Protein AF-A0A940DA20-F1 (afdb_monomer)

Sequence (120 aa):
MKKLIKMAIKETTALAILALVEIIVLFPFIKTAVLGILYGSAFSILGWWLMVKDVKSFAEKGSLFKFGFLLRYFLYAVGMGTAIFYGKLFFAGTALGILNLKLSLYIFGRWLGENTTNQI

Foldseek 3Di:
DVVLVVVLVVLLVQLVVVLVVCCVVCCVPQVLLNLLLVLLLVLLNVLSVLVSVQLVCCLVPVHGPPCSVVVSVVSLVVSLVVQVVSHDSSSVSNVNNNCSNVVSCVVPVVPSVVVSVVVD

Radius of gyration: 15.53 Å; Cα contacts (8 Å, |Δi|>4): 130; chains: 1; bounding box: 42×17×44 Å

Mean predicted aligned error: 6.05 Å

Solvent-accessible surface area (backbone atoms only — not comparable to full-atom values): 6238 Å² total; per-residue (Å²): 108,73,66,58,53,59,48,53,49,51,50,48,51,49,44,52,50,51,49,50,52,51,33,68,70,37,44,88,78,39,60,60,21,39,59,15,22,55,54,15,34,53,52,21,47,53,38,48,54,44,50,54,50,29,53,49,36,26,75,76,67,77,42,64,47,90,56,45,66,60,50,39,53,50,50,50,50,49,54,52,58,57,27,54,80,69,34,73,52,18,29,51,17,22,51,50,17,39,43,39,44,57,51,47,42,67,79,58,39,72,52,69,62,62,58,54,65,73,72,108

Structure (mmCIF, N/CA/C/O backbone):
data_AF-A0A940DA20-F1
#
_entry.id   AF-A0A940DA20-F1
#
loop_
_atom_site.group_PDB
_atom_site.id
_atom_site.type_symbol
_atom_site.label_atom_id
_atom_site.label_alt_id
_atom_site.label_comp_id
_atom_site.label_asym_id
_atom_site.label_entity_id
_atom_site.label_seq_id
_atom_site.pdbx_PDB_ins_code
_atom_site.Cartn_x
_atom_site.Cartn_y
_atom_site.Cartn_z
_atom_site.occupancy
_atom_site.B_iso_or_equiv
_atom_site.auth_seq_id
_atom_site.auth_comp_id
_atom_site.auth_asym_id
_atom_site.auth_atom_id
_atom_site.pdbx_PDB_model_num
ATOM 1 N N . MET A 1 1 ? -10.518 2.097 20.553 1.00 68.56 1 MET A N 1
ATOM 2 C CA . MET A 1 1 ? -10.406 3.222 19.582 1.00 68.56 1 MET A CA 1
ATOM 3 C C . MET A 1 1 ? -9.002 3.834 19.457 1.00 68.56 1 MET A C 1
ATOM 5 O O . MET A 1 1 ? -8.369 3.596 18.436 1.00 68.56 1 MET A O 1
ATOM 9 N N . LYS A 1 2 ? -8.449 4.546 20.459 1.00 71.38 2 LYS A N 1
ATOM 10 C CA . LYS A 1 2 ? -7.072 5.112 20.385 1.00 71.38 2 LYS A CA 1
ATOM 11 C C . LYS A 1 2 ? -5.994 4.056 20.071 1.00 71.38 2 LYS A C 1
ATOM 13 O O . LYS A 1 2 ? -5.092 4.313 19.279 1.00 71.38 2 LYS A O 1
ATOM 18 N N . LYS A 1 3 ? -6.144 2.845 20.631 1.00 77.56 3 LYS A N 1
ATOM 19 C CA . LYS A 1 3 ? -5.286 1.679 20.352 1.00 77.56 3 LYS A CA 1
ATOM 20 C C . LYS A 1 3 ? -5.296 1.320 18.857 1.00 77.56 3 LYS A C 1
ATOM 22 O O . LYS A 1 3 ? -4.235 1.220 18.261 1.00 77.56 3 LYS A O 1
ATOM 27 N N . LEU A 1 4 ? -6.480 1.212 18.238 1.00 78.50 4 LEU A N 1
ATOM 28 C CA . LEU A 1 4 ? -6.654 0.880 16.815 1.00 78.50 4 LEU A CA 1
ATOM 29 C C . LEU A 1 4 ? -5.937 1.881 15.901 1.00 78.50 4 LEU A C 1
ATOM 31 O O . LEU A 1 4 ? -5.196 1.470 15.019 1.00 78.50 4 LEU A O 1
ATOM 35 N N . ILE A 1 5 ? -6.099 3.182 16.155 1.00 82.50 5 ILE A N 1
ATOM 36 C CA . ILE A 1 5 ? -5.467 4.240 15.351 1.00 82.50 5 ILE A CA 1
ATOM 37 C C . ILE A 1 5 ? -3.942 4.208 15.495 1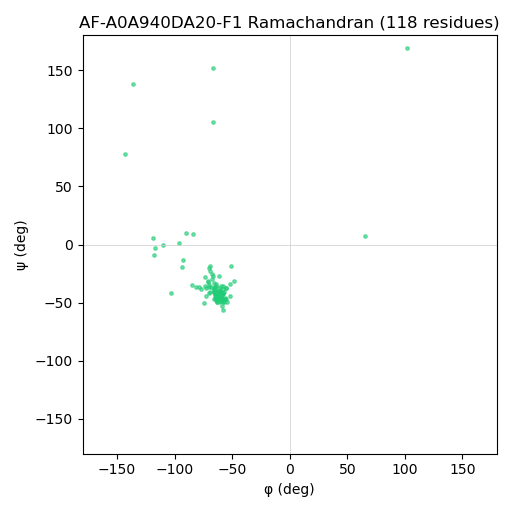.00 82.50 5 ILE A C 1
ATOM 39 O O . ILE A 1 5 ? -3.237 4.231 14.491 1.00 82.50 5 ILE A O 1
ATOM 43 N N . LYS A 1 6 ? -3.415 4.100 16.724 1.00 84.44 6 LYS A N 1
ATOM 44 C CA . LYS A 1 6 ? -1.962 4.007 16.963 1.00 84.44 6 LYS A CA 1
ATOM 45 C C . LYS A 1 6 ? -1.335 2.852 16.179 1.00 84.44 6 LYS A C 1
ATOM 47 O O . LYS A 1 6 ? -0.224 2.955 15.670 1.00 84.44 6 LYS A O 1
ATOM 52 N N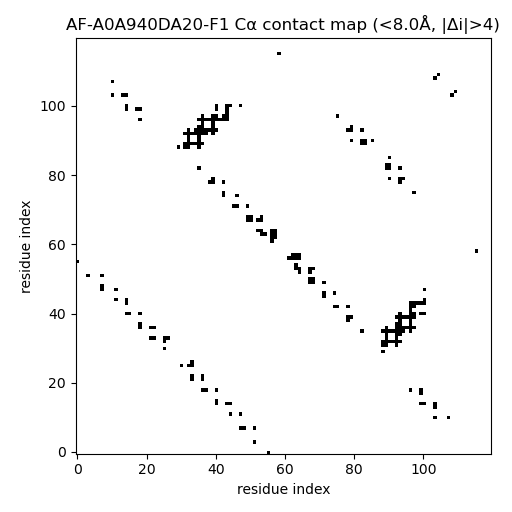 . MET A 1 7 ? -2.060 1.751 16.085 1.00 81.06 7 MET A N 1
ATOM 53 C CA . MET A 1 7 ? -1.597 0.543 15.424 1.00 81.06 7 MET A CA 1
ATOM 54 C C . MET A 1 7 ? -1.780 0.619 13.897 1.00 81.06 7 MET A C 1
ATOM 56 O O . MET A 1 7 ? -0.882 0.226 13.162 1.00 81.06 7 MET A O 1
ATOM 60 N N . ALA A 1 8 ? -2.860 1.241 13.414 1.00 86.69 8 ALA A N 1
ATOM 61 C CA . ALA A 1 8 ? -3.021 1.592 12.002 1.00 86.69 8 ALA A CA 1
ATOM 62 C C . ALA A 1 8 ? -1.871 2.475 11.492 1.00 86.69 8 ALA A C 1
ATOM 64 O O . ALA A 1 8 ? -1.356 2.255 10.394 1.00 86.69 8 ALA A O 1
ATOM 65 N N . ILE A 1 9 ? -1.433 3.435 12.311 1.00 88.94 9 ILE A N 1
ATOM 66 C CA . ILE A 1 9 ? -0.267 4.276 12.023 1.00 88.94 9 ILE A CA 1
ATOM 67 C C . ILE A 1 9 ? 1.004 3.426 11.970 1.00 88.94 9 ILE A C 1
ATOM 69 O O . ILE A 1 9 ? 1.754 3.554 11.011 1.00 88.94 9 ILE A O 1
ATOM 73 N N . LYS A 1 10 ? 1.217 2.518 12.934 1.00 87.25 10 LYS A N 1
ATOM 74 C CA . LYS A 1 10 ? 2.384 1.618 12.944 1.00 87.25 10 LYS A CA 1
ATOM 75 C C . LYS A 1 10 ? 2.501 0.813 11.645 1.00 87.25 10 LYS A C 1
ATOM 77 O O . LYS A 1 10 ? 3.580 0.776 11.065 1.00 87.25 10 LYS A O 1
ATOM 82 N N . GLU A 1 11 ? 1.411 0.215 11.170 1.00 87.25 11 GLU A N 1
ATOM 83 C CA . GLU A 1 11 ? 1.438 -0.526 9.900 1.00 87.25 11 GLU A CA 1
ATOM 84 C C . GLU A 1 11 ? 1.631 0.390 8.695 1.00 87.25 11 GLU A C 1
ATOM 86 O O . GLU A 1 11 ? 2.385 0.061 7.788 1.00 87.25 11 GLU A O 1
ATOM 91 N N . THR A 1 12 ? 1.044 1.589 8.707 1.00 91.31 12 THR A N 1
ATOM 92 C CA . THR A 1 12 ? 1.322 2.589 7.663 1.00 91.31 12 THR A CA 1
ATOM 93 C C . THR A 1 12 ? 2.818 2.918 7.606 1.00 91.31 12 THR A C 1
ATOM 95 O O . THR A 1 12 ? 3.395 2.997 6.524 1.00 91.31 12 THR A O 1
ATOM 98 N N . THR A 1 13 ? 3.470 3.054 8.765 1.00 90.56 13 THR A N 1
ATOM 99 C CA . THR A 1 13 ? 4.920 3.246 8.860 1.00 90.56 13 THR A CA 1
ATOM 100 C C . THR A 1 13 ? 5.688 2.028 8.347 1.00 90.56 13 THR A C 1
ATOM 102 O O . THR A 1 13 ? 6.651 2.203 7.610 1.00 90.56 13 THR A O 1
ATOM 105 N N . ALA A 1 14 ? 5.261 0.806 8.675 1.00 89.62 14 ALA A N 1
ATOM 106 C CA . ALA A 1 14 ? 5.896 -0.414 8.175 1.00 89.62 14 ALA A CA 1
ATOM 107 C C . ALA A 1 14 ? 5.823 -0.511 6.642 1.00 89.62 14 ALA A C 1
ATOM 109 O O . ALA A 1 14 ? 6.836 -0.781 6.001 1.00 89.62 14 ALA A O 1
ATOM 110 N N . LEU A 1 15 ? 4.664 -0.209 6.048 1.00 91.00 15 LEU A N 1
ATOM 111 C CA . LEU A 1 15 ? 4.482 -0.153 4.593 1.00 91.00 15 LEU A CA 1
ATOM 112 C C . LEU A 1 15 ? 5.390 0.889 3.941 1.00 91.00 15 LEU A C 1
ATOM 114 O O . LEU A 1 15 ? 6.003 0.612 2.913 1.00 91.00 15 LEU A O 1
ATOM 118 N N . ALA A 1 16 ? 5.501 2.071 4.548 1.00 92.62 16 ALA A N 1
ATOM 119 C CA . ALA A 1 16 ? 6.383 3.123 4.057 1.00 92.62 16 ALA A CA 1
ATOM 120 C C . ALA A 1 16 ? 7.863 2.710 4.129 1.00 92.62 16 ALA A C 1
ATOM 122 O O . ALA A 1 16 ? 8.611 2.959 3.188 1.00 92.62 16 ALA A O 1
ATOM 123 N N . ILE A 1 17 ? 8.281 2.047 5.212 1.00 92.06 17 ILE A N 1
ATOM 124 C CA . ILE A 1 17 ? 9.649 1.532 5.359 1.00 92.06 17 ILE A CA 1
ATOM 125 C C . ILE A 1 17 ? 9.933 0.450 4.315 1.00 92.06 17 ILE A C 1
ATOM 127 O O . ILE A 1 17 ? 10.976 0.512 3.671 1.00 92.06 17 ILE A O 1
ATOM 13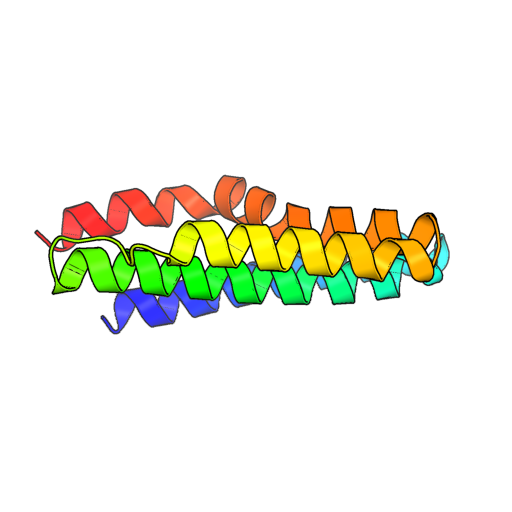1 N N . LEU A 1 18 ? 9.016 -0.502 4.110 1.00 91.38 18 LEU A N 1
ATOM 132 C CA . LEU A 1 18 ? 9.161 -1.533 3.077 1.00 91.38 18 LEU A CA 1
ATOM 133 C C . LEU A 1 18 ? 9.345 -0.899 1.696 1.00 91.38 18 LEU A C 1
ATOM 135 O O . LEU A 1 18 ? 10.327 -1.197 1.022 1.00 91.38 18 LEU A O 1
ATOM 139 N N . ALA A 1 19 ? 8.484 0.054 1.336 1.00 91.44 19 ALA A N 1
ATOM 140 C CA . ALA A 1 19 ? 8.599 0.776 0.074 1.00 91.44 19 ALA A CA 1
ATOM 141 C C . ALA A 1 19 ? 9.947 1.508 -0.055 1.00 91.44 19 ALA A C 1
ATOM 143 O O . ALA A 1 19 ? 10.580 1.452 -1.104 1.00 91.44 19 ALA A O 1
ATOM 144 N N . LEU A 1 20 ? 10.429 2.169 1.004 1.00 93.44 20 LEU A N 1
ATOM 145 C CA . LEU A 1 20 ? 11.735 2.840 0.986 1.00 93.44 20 LEU A CA 1
ATOM 146 C C . LEU A 1 20 ? 12.894 1.858 0.790 1.00 93.44 20 LEU A C 1
ATOM 148 O O . LEU A 1 20 ? 13.799 2.141 0.006 1.00 93.44 20 LEU A O 1
ATOM 152 N N . VAL A 1 21 ? 12.865 0.708 1.468 1.00 92.56 21 VAL A N 1
ATOM 153 C CA . VAL A 1 21 ? 13.880 -0.343 1.309 1.00 92.56 21 VAL A CA 1
ATOM 154 C C . VAL A 1 21 ? 13.885 -0.862 -0.129 1.00 92.56 21 VAL A C 1
ATOM 156 O O . VAL A 1 21 ? 14.947 -0.925 -0.746 1.00 92.56 21 VAL A O 1
ATOM 159 N N . GLU A 1 22 ? 12.716 -1.162 -0.695 1.00 89.69 22 GLU A N 1
ATOM 160 C CA . GLU A 1 22 ? 12.589 -1.606 -2.089 1.00 89.69 22 GLU A CA 1
ATOM 161 C C . GLU A 1 22 ? 13.134 -0.570 -3.072 1.00 89.69 22 GLU A C 1
ATOM 163 O O . GLU A 1 22 ? 13.854 -0.919 -4.007 1.00 89.69 22 GLU A O 1
ATOM 168 N N . ILE A 1 23 ? 12.837 0.711 -2.845 1.00 91.38 23 ILE A N 1
ATOM 169 C CA . ILE A 1 23 ? 13.336 1.803 -3.680 1.00 91.38 23 ILE A CA 1
ATOM 170 C C . ILE A 1 23 ? 14.855 1.877 -3.607 1.00 91.38 23 ILE A C 1
ATOM 172 O O . ILE A 1 23 ? 15.489 1.902 -4.652 1.00 91.38 23 ILE A O 1
ATOM 176 N N . ILE A 1 24 ? 15.452 1.878 -2.413 1.00 92.00 24 ILE A N 1
ATOM 177 C CA . ILE A 1 24 ? 16.914 1.959 -2.257 1.00 92.00 24 ILE A CA 1
ATOM 178 C C . ILE A 1 24 ? 17.602 0.798 -2.983 1.00 92.00 24 ILE A C 1
ATOM 180 O O . ILE A 1 24 ? 18.592 1.008 -3.683 1.00 92.00 24 ILE A O 1
ATOM 184 N N . VAL A 1 25 ? 17.055 -0.413 -2.856 1.00 89.31 25 VAL A N 1
ATOM 185 C CA . VAL A 1 25 ? 17.615 -1.619 -3.476 1.00 89.31 25 VAL A CA 1
ATOM 186 C C . VAL A 1 25 ? 17.458 -1.598 -4.999 1.00 89.31 25 VAL A C 1
ATOM 188 O O . VAL A 1 25 ? 18.391 -1.966 -5.710 1.00 89.31 25 VAL A O 1
ATOM 191 N N . LEU A 1 26 ? 16.306 -1.165 -5.521 1.00 87.88 26 LEU A N 1
ATOM 192 C CA . LEU A 1 26 ? 15.980 -1.263 -6.950 1.00 87.88 26 LEU A CA 1
ATOM 193 C C . LEU A 1 26 ? 16.328 -0.012 -7.765 1.00 87.88 26 LEU A C 1
ATOM 195 O O . LEU A 1 26 ? 16.464 -0.108 -8.986 1.00 87.88 26 LEU A O 1
ATOM 199 N N . PHE A 1 27 ? 16.513 1.145 -7.127 1.00 85.94 27 PHE A N 1
ATOM 200 C CA . PHE A 1 27 ? 16.852 2.411 -7.785 1.00 85.94 27 PHE A CA 1
ATOM 201 C C . PHE A 1 27 ? 18.064 2.345 -8.729 1.00 85.94 27 PHE A C 1
ATOM 203 O O . PHE A 1 27 ? 17.948 2.870 -9.842 1.00 85.94 27 PHE A O 1
ATOM 210 N N . PRO A 1 28 ? 19.196 1.699 -8.376 1.00 83.81 28 PRO A N 1
ATOM 211 C CA . PRO A 1 28 ? 20.337 1.623 -9.287 1.00 83.81 28 PRO A CA 1
ATOM 212 C C . PRO A 1 28 ? 20.086 0.724 -10.509 1.00 83.81 28 PRO A C 1
ATOM 214 O O . PRO A 1 28 ? 20.764 0.891 -11.520 1.00 83.81 28 PRO A O 1
ATOM 217 N N . PHE A 1 29 ? 19.105 -0.184 -10.453 1.00 84.31 29 PHE A N 1
ATOM 218 C CA . PHE A 1 29 ? 18.864 -1.178 -11.503 1.00 84.31 29 PHE A CA 1
ATOM 219 C C . PHE A 1 29 ? 17.676 -0.826 -12.409 1.00 84.31 29 PHE A C 1
ATOM 221 O O . PHE A 1 29 ? 17.755 -1.009 -13.622 1.00 84.31 29 PHE A O 1
ATOM 228 N N . ILE A 1 30 ? 16.560 -0.340 -11.847 1.00 82.75 30 ILE A N 1
ATOM 229 C CA . ILE A 1 30 ? 15.282 -0.212 -12.569 1.00 82.75 30 ILE A CA 1
ATOM 230 C C . ILE A 1 30 ? 14.523 1.059 -12.146 1.00 82.75 30 ILE A C 1
ATOM 232 O O . ILE A 1 30 ? 13.534 1.025 -11.411 1.00 82.75 30 ILE A O 1
ATOM 236 N N . LYS A 1 31 ? 14.954 2.213 -12.667 1.00 81.50 31 LYS A N 1
ATOM 237 C CA . LYS A 1 31 ? 14.428 3.542 -12.286 1.00 81.50 31 LYS A CA 1
ATOM 238 C C . LYS A 1 31 ? 12.918 3.721 -12.505 1.00 81.50 31 LYS A C 1
ATOM 240 O O . LYS A 1 31 ? 12.258 4.380 -11.711 1.00 81.50 31 LYS A O 1
ATOM 245 N N . THR A 1 32 ? 12.347 3.139 -13.558 1.00 83.00 32 THR A N 1
ATOM 246 C CA . THR A 1 32 ? 10.900 3.228 -13.840 1.00 83.00 32 THR A CA 1
ATOM 247 C C . THR A 1 32 ? 10.053 2.369 -12.903 1.00 83.00 32 THR A C 1
ATOM 249 O O . THR A 1 32 ? 8.915 2.735 -12.614 1.00 83.00 32 THR A O 1
ATOM 252 N N . ALA A 1 33 ? 10.600 1.269 -12.373 1.00 86.12 33 ALA A N 1
ATOM 253 C CA . ALA A 1 33 ? 9.904 0.443 -11.389 1.00 86.12 33 ALA A CA 1
ATOM 254 C C . ALA A 1 33 ? 9.784 1.148 -10.030 1.00 86.12 33 ALA A C 1
ATOM 256 O O . ALA A 1 33 ? 8.774 0.979 -9.359 1.00 86.12 33 ALA A O 1
ATOM 257 N N . VAL A 1 34 ? 10.746 2.001 -9.661 1.00 90.06 34 VAL A N 1
ATOM 258 C CA . VAL A 1 34 ? 10.716 2.799 -8.418 1.00 90.06 34 VAL A CA 1
ATOM 259 C C . VAL A 1 34 ? 9.464 3.669 -8.315 1.00 90.06 34 VAL A C 1
ATOM 261 O O . VAL A 1 34 ? 8.792 3.674 -7.284 1.00 90.06 34 VAL A O 1
ATOM 264 N N . LEU A 1 35 ? 9.108 4.372 -9.394 1.00 90.88 35 LEU A N 1
ATOM 265 C CA . LEU A 1 35 ? 7.884 5.178 -9.424 1.00 90.88 35 LEU A CA 1
ATOM 266 C C . LEU A 1 35 ? 6.634 4.295 -9.334 1.00 90.88 35 LEU A C 1
ATOM 268 O O . LEU A 1 35 ? 5.679 4.648 -8.643 1.00 90.88 35 LEU A O 1
ATOM 272 N N . GLY A 1 36 ? 6.674 3.123 -9.972 1.00 93.38 36 GLY A N 1
ATOM 273 C CA . GLY A 1 36 ? 5.632 2.109 -9.852 1.00 93.38 36 GLY A CA 1
ATOM 274 C C . GLY A 1 36 ? 5.445 1.636 -8.409 1.00 93.38 36 GLY A C 1
ATOM 275 O O . GLY A 1 36 ? 4.308 1.562 -7.952 1.00 93.38 36 GLY A O 1
ATOM 276 N N . ILE A 1 37 ? 6.534 1.376 -7.677 1.00 94.06 37 ILE A N 1
ATOM 277 C CA . ILE A 1 37 ? 6.524 0.930 -6.270 1.00 94.06 37 ILE A CA 1
ATOM 278 C C . ILE A 1 37 ? 5.898 1.982 -5.365 1.00 94.06 37 ILE A C 1
ATOM 280 O O . ILE A 1 37 ? 5.033 1.650 -4.554 1.00 94.06 37 ILE A O 1
ATOM 284 N N . LEU A 1 38 ? 6.278 3.253 -5.525 1.00 93.44 38 LEU A N 1
ATOM 285 C CA . LEU A 1 38 ? 5.666 4.359 -4.784 1.00 93.44 38 LEU A CA 1
ATOM 286 C C . LEU A 1 38 ? 4.165 4.450 -5.060 1.00 93.44 38 LEU A C 1
ATOM 288 O O . LEU A 1 38 ? 3.366 4.542 -4.125 1.00 93.44 38 LEU A O 1
ATOM 292 N N . TYR A 1 39 ? 3.785 4.368 -6.336 1.00 94.81 39 TYR A N 1
ATOM 293 C CA . TYR A 1 39 ? 2.390 4.395 -6.756 1.00 94.81 39 TYR A CA 1
ATOM 294 C C . TYR A 1 39 ? 1.598 3.243 -6.124 1.00 94.81 39 TYR A C 1
ATOM 296 O O . TYR A 1 39 ? 0.612 3.482 -5.430 1.00 94.81 39 TYR A O 1
ATOM 304 N N . GLY A 1 40 ? 2.070 2.001 -6.257 1.00 94.88 40 GLY A N 1
ATOM 305 C CA . GLY A 1 40 ? 1.429 0.827 -5.659 1.00 94.88 40 GLY A CA 1
ATOM 306 C C . GLY A 1 40 ? 1.371 0.876 -4.131 1.00 94.88 40 GLY A C 1
ATOM 307 O O . GLY A 1 40 ? 0.353 0.520 -3.537 1.00 94.88 40 GLY A O 1
ATOM 308 N N . SER A 1 41 ? 2.419 1.391 -3.485 1.00 94.94 41 SER A N 1
ATOM 309 C CA . SER A 1 41 ? 2.478 1.541 -2.026 1.00 94.94 41 SER A CA 1
ATOM 310 C C . SER A 1 41 ? 1.456 2.554 -1.506 1.00 94.94 41 SER A C 1
ATOM 312 O O . SER A 1 41 ? 0.870 2.345 -0.443 1.00 94.94 41 SER A O 1
ATOM 314 N N . ALA A 1 42 ? 1.155 3.609 -2.271 1.00 94.62 42 ALA A N 1
ATOM 315 C CA . ALA A 1 42 ? 0.066 4.525 -1.936 1.00 94.62 42 ALA A CA 1
ATOM 316 C C . ALA A 1 42 ? -1.296 3.804 -1.933 1.00 94.62 42 ALA A C 1
ATOM 318 O O . ALA A 1 42 ? -2.076 3.957 -0.990 1.00 94.62 42 ALA A O 1
ATOM 319 N N . PHE A 1 43 ? -1.559 2.948 -2.929 1.00 95.06 43 PHE A N 1
ATOM 320 C CA . PHE A 1 43 ? -2.765 2.111 -2.950 1.00 95.06 43 PHE A CA 1
ATOM 321 C C . PHE A 1 43 ? -2.796 1.106 -1.793 1.00 95.06 43 PHE A C 1
ATOM 323 O O . PHE A 1 43 ? -3.849 0.932 -1.177 1.00 95.06 43 PHE A O 1
ATOM 330 N N . SER A 1 44 ? -1.662 0.490 -1.442 1.00 93.88 44 SER A N 1
ATOM 331 C CA . SER A 1 44 ? -1.535 -0.365 -0.249 1.00 93.88 44 SER A CA 1
ATOM 332 C C . SER A 1 44 ? -1.960 0.353 1.024 1.00 93.88 44 SER A C 1
ATOM 334 O O . SER A 1 44 ? -2.785 -0.167 1.776 1.00 93.88 44 SER A O 1
ATOM 336 N N . ILE A 1 45 ? -1.448 1.566 1.247 1.00 93.88 45 ILE A N 1
ATOM 337 C CA . ILE A 1 45 ? -1.785 2.376 2.422 1.00 93.88 45 ILE A CA 1
ATOM 338 C C . ILE A 1 45 ? -3.278 2.728 2.421 1.00 93.88 45 ILE A C 1
ATOM 340 O O . ILE A 1 45 ? -3.946 2.575 3.443 1.00 93.88 45 ILE A O 1
ATOM 344 N N . LEU A 1 46 ? -3.845 3.136 1.282 1.00 93.12 46 LEU A N 1
ATOM 345 C CA . LEU A 1 46 ? -5.285 3.408 1.182 1.00 93.12 46 LEU A CA 1
ATOM 346 C C . LEU A 1 46 ? -6.126 2.166 1.508 1.00 93.12 46 LEU A C 1
ATOM 348 O O . LEU A 1 46 ? -7.082 2.239 2.285 1.00 93.12 46 LEU A O 1
ATOM 352 N N . GLY A 1 47 ? -5.752 1.011 0.960 1.00 91.56 47 GLY A N 1
ATOM 353 C CA . GLY A 1 47 ? -6.431 -0.251 1.234 1.00 91.56 47 GLY A CA 1
ATOM 354 C C . GLY A 1 47 ? -6.318 -0.692 2.695 1.00 91.56 47 GLY A C 1
ATOM 355 O O . GLY A 1 47 ? -7.292 -1.205 3.256 1.00 91.56 47 GLY A O 1
ATOM 356 N N . TRP A 1 48 ? -5.180 -0.423 3.340 1.00 91.44 48 TRP A N 1
ATOM 357 C CA . TRP A 1 48 ? -4.997 -0.625 4.776 1.00 91.44 48 TRP A CA 1
ATOM 358 C C . TRP A 1 48 ? -5.966 0.220 5.602 1.00 91.44 48 TRP A C 1
ATOM 360 O O . TRP A 1 48 ? -6.684 -0.306 6.451 1.00 91.44 48 TRP A O 1
ATOM 370 N N . TRP A 1 49 ? -6.066 1.518 5.318 1.00 90.81 49 TRP A N 1
ATOM 371 C CA . TRP A 1 49 ? -6.982 2.402 6.041 1.00 90.81 49 TRP A CA 1
ATOM 372 C C . TRP A 1 49 ? -8.455 2.036 5.830 1.00 90.81 49 TRP A C 1
ATOM 374 O O . TRP A 1 49 ? -9.251 2.129 6.769 1.00 90.81 49 TRP A O 1
ATOM 384 N N . LEU A 1 50 ? -8.819 1.539 4.644 1.00 90.81 50 LEU A N 1
ATOM 385 C CA . LEU A 1 50 ? -10.137 0.940 4.419 1.00 90.81 50 LEU A CA 1
ATOM 386 C C . LEU A 1 50 ? -10.353 -0.300 5.296 1.00 90.81 50 LEU A C 1
ATOM 388 O O . LEU A 1 50 ? -11.427 -0.453 5.867 1.00 90.81 50 LEU A O 1
ATOM 392 N N . MET A 1 51 ? -9.335 -1.145 5.478 1.00 88.12 51 MET A N 1
ATOM 393 C CA . MET A 1 51 ? -9.416 -2.318 6.362 1.00 88.12 51 MET A CA 1
ATOM 39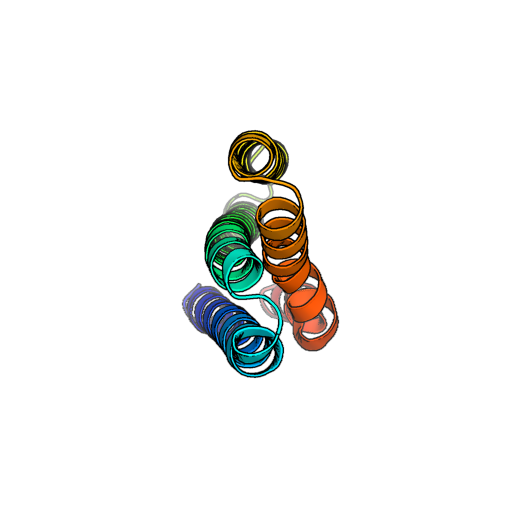4 C C . MET A 1 51 ? -9.599 -1.917 7.825 1.00 88.12 51 MET A C 1
ATOM 396 O O . MET A 1 51 ? -10.452 -2.462 8.520 1.00 88.12 51 MET A O 1
ATOM 400 N N . VAL A 1 52 ? -8.858 -0.909 8.280 1.00 87.56 52 VAL A N 1
ATOM 401 C CA . VAL A 1 52 ? -9.007 -0.344 9.627 1.00 87.56 52 VAL A CA 1
ATOM 402 C C . VAL A 1 52 ? -10.419 0.213 9.829 1.00 87.56 52 VAL A C 1
ATOM 404 O O . VAL A 1 52 ? -11.008 0.032 10.897 1.00 87.56 52 VAL A O 1
ATOM 407 N N . LYS A 1 53 ? -10.996 0.852 8.804 1.00 86.62 53 LYS A N 1
ATOM 408 C CA . LYS A 1 53 ? -12.385 1.329 8.828 1.00 86.62 53 LYS A CA 1
ATOM 409 C C . LYS A 1 53 ? -13.389 0.174 8.893 1.00 86.62 53 LYS A C 1
ATOM 411 O O . LYS A 1 53 ? -14.348 0.277 9.657 1.00 86.62 53 LYS A O 1
ATOM 416 N N . ASP A 1 54 ? -13.163 -0.909 8.149 1.00 85.69 54 ASP A N 1
ATOM 417 C CA . ASP A 1 54 ? -14.001 -2.117 8.190 1.00 85.69 54 ASP A CA 1
ATOM 418 C C . ASP A 1 54 ? -14.027 -2.708 9.610 1.00 85.69 54 ASP A C 1
ATOM 420 O O . ASP A 1 54 ? -15.100 -2.950 10.164 1.00 85.69 54 ASP A O 1
ATOM 424 N N . VAL A 1 55 ? -12.851 -2.851 10.230 1.00 83.44 55 VAL A N 1
ATOM 425 C CA . VAL A 1 55 ? -12.678 -3.368 11.601 1.00 83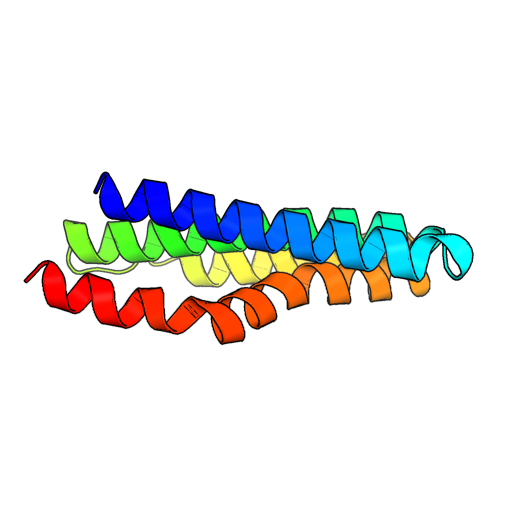.44 55 VAL A CA 1
ATOM 426 C C . VAL A 1 55 ? -13.338 -2.453 12.626 1.00 83.44 55 VAL A C 1
ATOM 428 O O . VAL A 1 55 ? -14.043 -2.924 13.515 1.00 83.44 55 VAL A O 1
ATOM 431 N N . LYS A 1 56 ? -13.160 -1.135 12.489 1.00 84.00 56 LYS A N 1
ATOM 432 C CA . LYS A 1 56 ? -13.823 -0.155 13.356 1.00 84.00 56 LYS A CA 1
ATOM 433 C C . LYS A 1 56 ? -15.347 -0.259 13.252 1.00 84.00 56 LYS A C 1
ATOM 435 O O . LYS A 1 56 ? -16.018 -0.297 14.276 1.00 84.00 56 LYS A O 1
ATOM 440 N N . SER A 1 57 ? -15.886 -0.333 12.032 1.00 84.62 57 SER A N 1
ATOM 441 C CA . SER A 1 57 ? -17.328 -0.488 11.805 1.00 84.62 57 SER A CA 1
ATOM 442 C C . SER A 1 57 ? -17.860 -1.776 12.429 1.00 84.62 57 SER A C 1
ATOM 444 O O . SER A 1 57 ? -18.929 -1.760 13.035 1.00 84.62 57 SER A O 1
ATOM 446 N N . PHE A 1 58 ? -17.109 -2.871 12.317 1.00 82.19 58 PHE A N 1
ATOM 447 C CA . PHE A 1 58 ? -17.478 -4.142 12.928 1.00 82.19 58 PHE A CA 1
ATOM 448 C C . PHE A 1 58 ? -17.496 -4.059 14.457 1.00 82.19 58 PHE A C 1
ATOM 450 O O . PHE A 1 58 ? -18.479 -4.466 15.066 1.00 82.19 58 PHE A O 1
ATOM 457 N N . ALA A 1 59 ? -16.471 -3.460 15.068 1.00 81.88 59 ALA A N 1
ATOM 458 C CA . ALA A 1 59 ? -16.400 -3.290 16.519 1.00 81.88 59 ALA A CA 1
ATOM 459 C C . ALA A 1 59 ? -17.504 -2.371 17.077 1.00 81.88 59 ALA A C 1
ATOM 461 O O . ALA A 1 59 ? -18.010 -2.617 18.164 1.00 81.88 59 ALA A O 1
ATOM 462 N N . GLU A 1 60 ? -17.886 -1.313 16.351 1.00 82.62 60 GLU A N 1
ATOM 463 C CA . GLU A 1 60 ? -18.889 -0.341 16.818 1.00 82.62 60 GLU A CA 1
A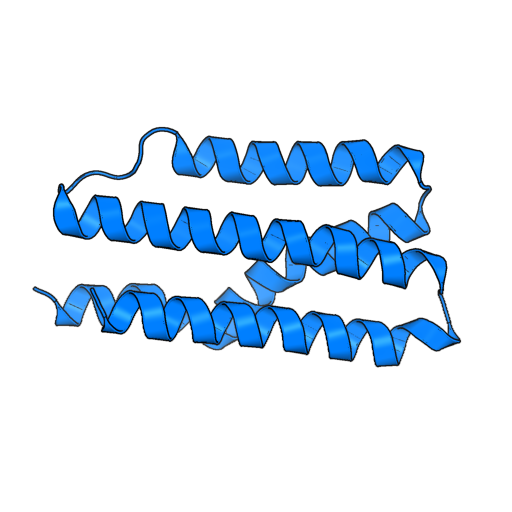TOM 464 C C . GLU A 1 60 ? -20.335 -0.765 16.525 1.00 82.62 60 GLU A C 1
ATOM 466 O O . GLU A 1 60 ? -21.235 -0.445 17.295 1.00 82.62 60 GLU A O 1
ATOM 471 N N . LYS A 1 61 ? -20.580 -1.432 15.390 1.00 83.69 61 LYS A N 1
ATOM 472 C CA . LYS A 1 61 ? -21.939 -1.704 14.882 1.00 83.69 61 LYS A CA 1
ATOM 473 C C . LYS A 1 61 ? -22.277 -3.191 14.794 1.00 83.69 61 LYS A C 1
ATOM 475 O O . LYS A 1 61 ? -23.366 -3.525 14.339 1.00 83.69 61 LYS A O 1
ATOM 480 N N . GLY A 1 62 ? -21.335 -4.081 15.113 1.00 78.56 62 GLY A N 1
ATOM 481 C CA . GLY A 1 62 ? -21.474 -5.529 14.910 1.00 78.56 62 GLY A CA 1
ATOM 482 C C . GLY A 1 62 ? -21.560 -5.949 13.437 1.00 78.56 62 GLY A C 1
ATOM 483 O O . GLY A 1 62 ? -21.838 -7.106 13.137 1.00 78.56 62 GLY A O 1
ATOM 484 N N . SER A 1 63 ? -21.346 -5.022 12.495 1.00 76.81 63 SER A N 1
ATOM 485 C CA . SER A 1 63 ? -21.483 -5.270 11.057 1.00 76.81 63 SER A CA 1
ATOM 486 C C . SER A 1 63 ? -20.328 -4.653 10.272 1.00 76.81 63 SER A C 1
ATOM 488 O O . SER A 1 63 ? -19.910 -3.517 10.532 1.00 76.81 63 SER A O 1
ATOM 490 N N . LEU A 1 64 ? -19.826 -5.399 9.289 1.00 74.25 64 LEU A N 1
ATOM 491 C CA . LEU A 1 64 ? -18.806 -4.918 8.363 1.00 74.25 64 LEU A CA 1
ATOM 492 C C . LEU A 1 64 ? -19.361 -3.800 7.474 1.00 74.25 64 LEU A C 1
ATOM 494 O O . LEU A 1 64 ? -20.549 -3.760 7.143 1.00 74.25 64 LEU A O 1
ATOM 498 N N . PHE A 1 65 ? -18.481 -2.905 7.028 1.00 75.69 65 PHE A N 1
ATOM 499 C CA . PHE A 1 65 ? -18.835 -1.925 6.009 1.00 75.69 65 PHE A CA 1
ATOM 500 C C . PHE A 1 65 ? -19.109 -2.665 4.688 1.00 75.69 65 PHE A C 1
ATOM 502 O O . PHE A 1 65 ? -18.182 -3.133 4.030 1.00 75.69 65 PHE A O 1
ATOM 509 N N . LYS A 1 66 ? -20.394 -2.788 4.315 1.00 71.25 66 LYS A N 1
ATOM 510 C CA . LYS A 1 66 ? -20.888 -3.655 3.219 1.00 71.25 66 LYS A CA 1
ATOM 511 C C . LYS A 1 66 ? -20.116 -3.530 1.898 1.00 71.25 66 LYS A C 1
ATOM 513 O O . LYS A 1 66 ? -19.990 -4.513 1.180 1.00 71.25 66 LYS A O 1
ATOM 518 N N . PHE A 1 67 ? -19.576 -2.349 1.595 1.00 79.25 67 PHE A N 1
ATOM 519 C CA . PHE A 1 67 ? -18.845 -2.081 0.352 1.00 79.25 67 PHE A CA 1
ATOM 520 C C . PHE A 1 67 ? -17.337 -1.868 0.538 1.00 79.25 67 PHE A C 1
ATOM 522 O O . PHE A 1 67 ? -16.633 -1.653 -0.444 1.00 79.25 67 PHE A O 1
ATOM 529 N N . GLY A 1 68 ? -16.814 -1.935 1.766 1.00 81.19 68 GLY A N 1
ATOM 530 C CA . GLY A 1 68 ? -15.403 -1.649 2.057 1.00 81.19 68 GLY A CA 1
ATOM 531 C C . GLY A 1 68 ? -14.440 -2.619 1.402 1.00 81.19 68 GLY A C 1
ATOM 532 O O . GLY A 1 68 ? -13.458 -2.209 0.782 1.00 81.19 68 GLY A O 1
ATOM 533 N N . PHE A 1 69 ? -14.787 -3.905 1.459 1.00 82.38 69 PHE A N 1
ATOM 534 C CA . PHE A 1 69 ? -14.057 -4.950 0.758 1.00 82.38 69 PHE A CA 1
ATOM 535 C C . PHE A 1 69 ? -14.028 -4.677 -0.746 1.00 82.38 69 PHE A C 1
ATOM 537 O O . PHE A 1 69 ? -12.949 -4.538 -1.312 1.00 82.38 69 PHE A O 1
ATOM 544 N N . LEU A 1 70 ? -15.195 -4.520 -1.378 1.00 88.38 70 LEU A N 1
ATOM 545 C CA . LEU A 1 70 ? -15.293 -4.325 -2.825 1.00 88.38 70 LEU A CA 1
ATOM 546 C C . LEU A 1 70 ? -14.535 -3.071 -3.288 1.00 88.38 70 LEU A C 1
ATOM 548 O O . LEU A 1 70 ? -13.791 -3.129 -4.264 1.00 88.38 70 LEU A O 1
ATOM 552 N N . LEU A 1 71 ? -14.657 -1.967 -2.544 1.00 90.88 71 LEU A N 1
ATOM 553 C CA . LEU A 1 71 ? -13.966 -0.712 -2.832 1.00 90.88 71 LEU A CA 1
ATOM 554 C C . LEU A 1 71 ? -12.442 -0.874 -2.802 1.00 90.88 71 LEU A C 1
ATOM 556 O O . LEU A 1 71 ? -11.754 -0.337 -3.665 1.00 90.88 71 LEU A O 1
ATOM 560 N N . ARG A 1 72 ? -11.902 -1.635 -1.845 1.00 90.69 72 ARG A N 1
ATOM 561 C CA . ARG A 1 72 ? -10.458 -1.892 -1.749 1.00 90.69 72 ARG A CA 1
ATOM 562 C C . ARG A 1 72 ? -9.929 -2.633 -2.981 1.00 90.69 72 ARG A C 1
ATOM 564 O O . ARG A 1 72 ? -8.926 -2.210 -3.547 1.00 90.69 72 ARG A O 1
ATOM 571 N N . TYR A 1 73 ? -10.610 -3.687 -3.434 1.00 90.69 73 TYR A N 1
ATOM 572 C CA . TYR A 1 73 ? -10.194 -4.405 -4.650 1.00 90.69 73 TYR A CA 1
ATOM 573 C C . TYR A 1 73 ? -10.419 -3.588 -5.915 1.00 90.69 73 TYR A C 1
ATOM 575 O O . TYR A 1 73 ? -9.593 -3.649 -6.821 1.00 90.69 73 TYR A O 1
ATOM 583 N N . PHE A 1 74 ? -11.486 -2.789 -5.963 1.00 93.56 74 PHE A N 1
ATOM 584 C CA . PHE A 1 74 ? -11.705 -1.848 -7.055 1.00 93.56 74 PHE A CA 1
ATOM 585 C C . PHE A 1 74 ? -10.551 -0.844 -7.160 1.00 93.56 74 PHE A C 1
ATOM 587 O O . PHE A 1 74 ? -10.014 -0.652 -8.245 1.00 93.56 74 PHE A O 1
ATOM 594 N N . LEU A 1 75 ? -10.093 -0.277 -6.040 1.00 94.25 75 LEU A N 1
ATOM 595 C CA . LEU A 1 75 ? -8.934 0.618 -6.021 1.00 94.25 75 LEU A CA 1
ATOM 596 C C . LEU A 1 75 ? -7.657 -0.074 -6.511 1.00 94.25 75 LEU A C 1
ATOM 598 O O . LEU A 1 75 ? -6.915 0.522 -7.285 1.00 94.25 75 LEU A O 1
ATOM 602 N N . TYR A 1 76 ? -7.410 -1.328 -6.123 1.00 94.19 76 TYR A N 1
ATOM 603 C CA . TYR A 1 76 ? -6.263 -2.084 -6.642 1.00 94.19 76 TYR A CA 1
ATOM 604 C C . TYR A 1 76 ? -6.377 -2.367 -8.138 1.00 94.19 76 TYR A C 1
ATOM 606 O O . TYR A 1 76 ? -5.387 -2.237 -8.852 1.00 94.19 76 TYR A O 1
ATOM 614 N N . ALA A 1 77 ? -7.569 -2.717 -8.624 1.00 94.56 77 ALA A N 1
ATOM 615 C CA . ALA A 1 77 ? -7.813 -2.932 -10.045 1.00 94.56 77 ALA A CA 1
ATOM 616 C C . ALA A 1 77 ? -7.609 -1.641 -10.849 1.00 94.56 77 ALA A C 1
ATOM 618 O O . ALA A 1 77 ? -6.965 -1.679 -11.893 1.00 94.56 77 ALA A O 1
ATOM 619 N N . VAL A 1 78 ? -8.084 -0.500 -10.339 1.00 94.88 78 VAL A N 1
ATOM 620 C CA . VAL A 1 78 ? -7.852 0.818 -10.944 1.00 94.88 78 VAL A CA 1
ATOM 621 C C . VAL A 1 78 ? -6.363 1.150 -10.949 1.00 94.88 78 VAL A C 1
ATOM 623 O O . VAL A 1 78 ? -5.845 1.473 -12.009 1.00 94.88 78 VAL A O 1
ATOM 626 N N . GLY A 1 79 ? -5.661 1.015 -9.819 1.00 93.69 79 GLY A N 1
ATOM 627 C CA . GLY A 1 79 ? -4.222 1.289 -9.739 1.00 93.69 79 GLY A CA 1
ATOM 628 C C . GLY A 1 79 ? -3.389 0.392 -10.662 1.00 93.69 79 GLY A C 1
ATOM 629 O O . GLY A 1 79 ? -2.482 0.857 -11.344 1.00 93.69 79 GLY A O 1
ATOM 630 N N . MET A 1 80 ? -3.720 -0.895 -10.757 1.00 95.62 80 MET A N 1
ATOM 631 C CA . MET A 1 80 ? -3.056 -1.798 -11.700 1.00 95.62 80 MET A CA 1
ATOM 632 C C . MET A 1 80 ? -3.419 -1.479 -13.153 1.00 95.62 80 MET A C 1
ATOM 634 O O . MET A 1 80 ? -2.547 -1.495 -14.017 1.00 95.62 80 MET A O 1
ATOM 638 N N . GLY A 1 81 ? -4.683 -1.158 -13.427 1.00 94.88 81 GLY A N 1
ATOM 639 C CA . GLY A 1 81 ? -5.166 -0.812 -14.762 1.00 94.88 81 GLY A CA 1
ATOM 640 C C . GLY A 1 81 ? -4.533 0.469 -15.301 1.00 94.88 81 GLY A C 1
ATOM 641 O O . GLY A 1 81 ? -4.088 0.496 -16.445 1.00 94.88 81 GLY A O 1
ATOM 642 N N . THR A 1 82 ? -4.415 1.509 -14.473 1.00 94.50 82 THR A N 1
ATOM 643 C CA . THR A 1 82 ? -3.714 2.746 -14.843 1.00 94.50 82 THR A CA 1
ATOM 644 C C . THR A 1 82 ? -2.221 2.499 -15.040 1.00 94.50 82 THR A C 1
ATOM 646 O O . THR A 1 82 ? -1.640 3.027 -15.986 1.00 94.50 82 THR A O 1
ATOM 649 N N . ALA A 1 83 ? -1.600 1.649 -14.215 1.00 94.38 83 ALA A N 1
ATOM 650 C CA . ALA A 1 83 ? -0.179 1.324 -14.309 1.00 94.38 83 ALA A CA 1
ATOM 651 C C . ALA A 1 83 ? 0.218 0.659 -15.642 1.00 94.38 83 ALA A C 1
ATOM 653 O O . ALA A 1 83 ? 1.350 0.843 -16.091 1.00 94.38 83 ALA A O 1
ATOM 654 N N . ILE A 1 84 ? -0.700 -0.052 -16.313 1.00 94.00 84 ILE A N 1
ATOM 655 C CA . ILE A 1 84 ? -0.450 -0.668 -17.632 1.00 94.00 84 ILE A CA 1
ATOM 656 C C . ILE A 1 84 ? -0.038 0.387 -18.671 1.00 94.00 84 ILE A C 1
ATOM 658 O O . ILE A 1 84 ? 0.868 0.136 -19.469 1.00 94.00 84 ILE A O 1
ATOM 662 N N . PHE A 1 85 ? -0.635 1.583 -18.629 1.00 94.00 85 PHE A N 1
ATOM 663 C CA . PHE A 1 85 ? -0.345 2.659 -19.585 1.00 94.00 85 PHE A CA 1
ATOM 664 C C . PHE A 1 85 ? 1.058 3.263 -19.427 1.00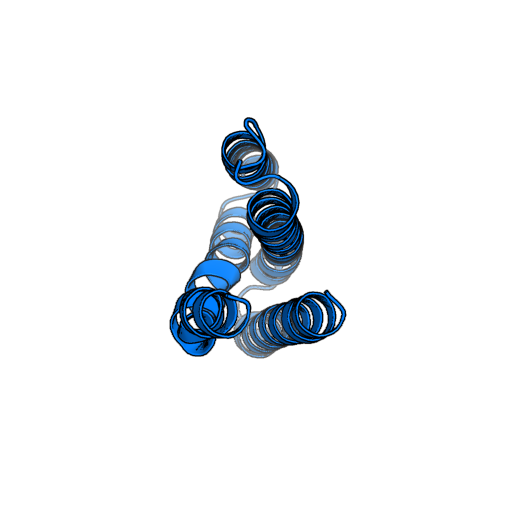 94.00 85 PHE A C 1
ATOM 666 O O . PHE A 1 85 ? 1.565 3.877 -20.362 1.00 94.00 85 PHE A O 1
ATOM 673 N N . TYR A 1 86 ? 1.710 3.057 -18.280 1.00 90.94 86 TYR A N 1
ATOM 674 C CA . TYR A 1 86 ? 3.058 3.562 -17.991 1.00 90.94 86 TYR A CA 1
ATOM 675 C C . TYR A 1 86 ? 4.166 2.525 -18.259 1.00 90.94 86 TYR A C 1
ATOM 677 O O . TYR A 1 86 ? 5.351 2.812 -18.077 1.00 90.94 86 TYR A O 1
ATOM 685 N N . GLY A 1 87 ? 3.801 1.325 -18.727 1.00 91.69 87 GLY A N 1
ATOM 686 C CA . GLY A 1 87 ? 4.728 0.294 -19.196 1.00 91.69 87 GLY A CA 1
ATOM 687 C C . GLY A 1 87 ? 4.989 -0.849 -18.209 1.00 91.69 87 GLY A C 1
ATOM 688 O O . GLY A 1 87 ? 4.632 -0.810 -17.033 1.00 91.69 87 GLY A O 1
ATOM 689 N N . LYS A 1 88 ? 5.656 -1.903 -18.705 1.00 92.50 88 LYS A N 1
ATOM 690 C CA . LYS A 1 88 ? 5.815 -3.191 -17.996 1.00 92.50 88 LYS A CA 1
ATOM 691 C C . LYS A 1 88 ? 6.545 -3.072 -16.653 1.00 92.50 88 LYS A C 1
ATOM 693 O O . LYS A 1 88 ? 6.138 -3.699 -15.682 1.00 92.50 88 LYS A O 1
ATOM 698 N N . LEU A 1 89 ? 7.612 -2.272 -16.594 1.00 91.94 89 LEU A N 1
ATOM 699 C CA . LEU A 1 89 ? 8.412 -2.096 -15.374 1.00 91.94 89 LEU A CA 1
ATOM 700 C C . LEU A 1 89 ? 7.675 -1.270 -14.316 1.00 91.94 89 LEU A C 1
ATOM 702 O O . LEU A 1 89 ? 7.751 -1.593 -13.135 1.00 91.94 89 LEU A O 1
ATOM 706 N N . PHE A 1 90 ? 6.926 -0.249 -14.739 1.00 92.88 90 PHE A N 1
ATOM 707 C CA . PHE A 1 90 ? 6.075 0.526 -13.840 1.00 92.88 90 PHE A CA 1
ATOM 708 C C . PHE A 1 90 ? 4.965 -0.358 -13.261 1.00 92.88 90 PHE A C 1
ATOM 710 O O . PHE A 1 90 ? 4.808 -0.414 -12.046 1.00 92.88 90 PHE A O 1
ATOM 717 N N . PHE A 1 91 ? 4.278 -1.130 -14.109 1.00 94.81 91 PHE A N 1
ATOM 718 C CA . PHE A 1 91 ? 3.269 -2.104 -13.689 1.00 94.81 91 PHE A CA 1
ATOM 719 C C . PHE A 1 91 ? 3.813 -3.129 -12.686 1.00 94.81 91 PHE A C 1
ATOM 721 O O . PHE A 1 91 ? 3.195 -3.361 -11.649 1.00 94.81 91 PHE A O 1
ATOM 728 N N . ALA A 1 92 ? 4.987 -3.710 -12.957 1.00 93.81 92 ALA A N 1
ATOM 729 C CA . ALA A 1 92 ? 5.632 -4.642 -12.035 1.00 93.81 92 ALA A CA 1
ATOM 730 C C . ALA A 1 92 ? 5.966 -3.974 -10.691 1.00 93.81 92 ALA A C 1
ATOM 732 O O . ALA A 1 92 ? 5.692 -4.544 -9.637 1.00 93.81 92 ALA A O 1
ATOM 733 N N . GLY A 1 93 ? 6.480 -2.740 -10.720 1.00 93.50 93 GLY A N 1
ATOM 734 C CA . GLY A 1 93 ? 6.705 -1.946 -9.515 1.00 93.50 93 GLY A CA 1
ATOM 735 C C . GLY A 1 93 ? 5.413 -1.681 -8.737 1.00 93.50 93 GLY A C 1
ATOM 736 O O . GLY A 1 93 ? 5.377 -1.859 -7.524 1.00 93.50 93 GLY A O 1
ATOM 737 N N . THR A 1 94 ? 4.323 -1.326 -9.420 1.00 95.38 94 THR A N 1
ATOM 738 C CA . THR A 1 94 ? 3.004 -1.127 -8.797 1.00 95.38 94 THR A CA 1
ATOM 739 C C . THR A 1 94 ? 2.474 -2.402 -8.160 1.00 95.38 94 THR A C 1
ATOM 741 O O . THR A 1 94 ? 1.981 -2.350 -7.034 1.00 95.38 94 THR A O 1
ATOM 744 N N . ALA A 1 95 ? 2.631 -3.548 -8.821 1.00 94.81 95 ALA A N 1
ATOM 745 C CA . ALA A 1 95 ? 2.268 -4.837 -8.248 1.00 94.81 95 ALA A CA 1
ATOM 746 C C . ALA A 1 95 ? 3.046 -5.116 -6.951 1.00 94.81 95 ALA A C 1
ATOM 748 O O . ALA A 1 95 ? 2.432 -5.475 -5.948 1.00 94.81 95 ALA A O 1
ATOM 749 N N . LEU A 1 96 ? 4.367 -4.891 -6.945 1.00 93.88 96 LEU A N 1
ATOM 750 C CA . LEU A 1 96 ? 5.208 -5.031 -5.748 1.00 93.88 96 LEU A CA 1
ATOM 751 C C . LEU A 1 96 ? 4.749 -4.096 -4.620 1.00 93.88 96 LEU A C 1
ATOM 753 O O . LEU A 1 96 ? 4.468 -4.555 -3.514 1.00 93.88 96 LEU A O 1
ATOM 757 N N . GLY A 1 97 ? 4.531 -2.815 -4.926 1.00 93.12 97 GLY A N 1
ATOM 758 C CA . GLY A 1 97 ? 4.036 -1.841 -3.952 1.00 93.12 97 GLY A CA 1
ATOM 759 C C . GLY A 1 97 ? 2.669 -2.210 -3.357 1.00 93.12 97 GLY A C 1
ATOM 760 O O . GLY A 1 97 ? 2.430 -1.989 -2.170 1.00 93.12 97 GLY A O 1
ATOM 761 N N . ILE A 1 98 ? 1.768 -2.818 -4.142 1.00 93.94 98 ILE A N 1
ATOM 762 C CA . ILE A 1 98 ? 0.480 -3.344 -3.646 1.00 93.94 98 ILE A CA 1
ATOM 763 C C . ILE A 1 98 ? 0.686 -4.584 -2.754 1.00 93.94 98 ILE A C 1
ATOM 765 O O . ILE A 1 98 ? -0.011 -4.780 -1.754 1.00 93.94 98 ILE A O 1
ATOM 769 N N . LEU A 1 99 ? 1.658 -5.436 -3.086 1.00 93.19 99 LEU A N 1
ATOM 770 C CA . LEU A 1 99 ? 1.980 -6.636 -2.311 1.00 93.19 99 LEU A CA 1
ATOM 771 C C . LEU A 1 99 ? 2.603 -6.324 -0.948 1.00 93.19 99 LEU A C 1
ATOM 773 O O . LEU A 1 99 ? 2.435 -7.136 -0.032 1.00 93.19 99 LEU A O 1
ATOM 777 N N . ASN A 1 100 ? 3.210 -5.147 -0.766 1.00 90.88 100 ASN A N 1
ATOM 778 C CA . ASN A 1 100 ? 3.697 -4.696 0.541 1.00 90.88 100 ASN A CA 1
ATOM 779 C C . ASN A 1 100 ? 2.627 -4.771 1.625 1.00 90.88 100 ASN A C 1
ATOM 781 O O . ASN A 1 100 ? 2.947 -5.126 2.757 1.00 90.88 100 ASN A O 1
ATOM 785 N N . LEU A 1 101 ? 1.352 -4.534 1.291 1.00 87.19 101 LEU A N 1
ATOM 786 C CA . LEU A 1 101 ? 0.271 -4.715 2.255 1.00 87.19 101 LEU A CA 1
ATOM 787 C C . LEU A 1 101 ? 0.154 -6.158 2.740 1.00 87.19 101 LEU A C 1
ATOM 789 O O . LEU A 1 101 ? 0.043 -6.398 3.938 1.00 87.19 101 LEU A O 1
ATOM 793 N N . LYS A 1 102 ? 0.197 -7.133 1.831 1.00 85.38 102 LYS A N 1
ATOM 794 C CA . LYS A 1 102 ? 0.142 -8.546 2.220 1.00 85.38 102 LYS A CA 1
ATOM 795 C C . LYS A 1 102 ? 1.378 -8.955 3.013 1.00 85.38 102 LYS A C 1
ATOM 797 O O . LYS A 1 102 ? 1.236 -9.696 3.977 1.00 85.38 102 LYS A O 1
ATOM 802 N N . LEU A 1 103 ? 2.559 -8.466 2.637 1.00 83.69 103 LEU A N 1
ATOM 803 C CA . LEU A 1 103 ? 3.807 -8.723 3.360 1.00 83.69 103 LEU A CA 1
ATOM 804 C C . LEU A 1 103 ? 3.774 -8.144 4.777 1.00 83.69 103 LEU A C 1
ATOM 806 O O . LEU A 1 103 ? 4.059 -8.864 5.730 1.00 83.69 103 LEU A O 1
ATOM 810 N N . SER A 1 104 ? 3.356 -6.888 4.940 1.00 83.88 104 SER A N 1
ATOM 811 C CA . SER A 1 104 ? 3.200 -6.273 6.263 1.00 83.88 104 SER A CA 1
ATOM 812 C C . SER A 1 104 ? 2.153 -7.016 7.094 1.00 83.88 104 SER A C 1
ATOM 814 O O . SER A 1 104 ? 2.420 -7.344 8.242 1.00 83.88 104 SER A O 1
ATOM 816 N N . LEU A 1 105 ? 1.018 -7.419 6.517 1.00 81.00 105 LEU A N 1
ATOM 817 C CA . LEU A 1 105 ? 0.034 -8.242 7.229 1.00 81.00 105 LEU A CA 1
ATOM 818 C C . LEU A 1 105 ? 0.537 -9.656 7.542 1.00 81.00 105 LEU A C 1
ATOM 820 O O . LEU A 1 105 ? 0.130 -10.249 8.532 1.00 81.00 105 LEU A O 1
ATOM 824 N N . TYR A 1 106 ? 1.419 -10.229 6.738 1.00 80.06 106 TYR A N 1
ATOM 825 C CA . TYR A 1 106 ? 1.986 -11.536 7.049 1.00 80.06 106 TYR A CA 1
ATOM 826 C C . TYR A 1 106 ? 2.993 -11.448 8.205 1.00 80.06 106 TYR A C 1
ATOM 828 O O . TYR A 1 106 ? 2.950 -12.249 9.135 1.00 80.06 106 TYR A O 1
ATOM 836 N N . ILE A 1 107 ? 3.861 -10.435 8.178 1.00 74.56 107 ILE A N 1
ATOM 837 C CA . ILE A 1 107 ? 4.929 -10.238 9.169 1.00 74.56 107 ILE A CA 1
ATOM 838 C C . ILE A 1 107 ? 4.373 -9.657 10.478 1.00 74.56 107 ILE A C 1
ATOM 840 O O . ILE A 1 107 ? 4.792 -10.046 11.568 1.00 74.56 107 ILE A O 1
ATOM 844 N N . PHE A 1 108 ? 3.407 -8.744 10.384 1.00 68.19 108 PHE A N 1
ATOM 845 C CA . PHE A 1 108 ? 2.881 -7.971 11.509 1.00 68.19 108 PHE A CA 1
ATOM 846 C C . PHE A 1 108 ? 1.383 -8.210 11.786 1.00 68.19 108 PHE A C 1
ATOM 848 O O . PHE A 1 108 ? 0.871 -7.797 12.826 1.00 68.19 108 PHE A O 1
ATOM 855 N N . GLY A 1 109 ? 0.654 -8.918 10.918 1.00 59.53 109 GLY A N 1
ATOM 856 C CA . GLY A 1 109 ? -0.813 -9.037 10.975 1.00 59.53 109 GLY A CA 1
ATOM 857 C C . GLY A 1 109 ? -1.390 -10.102 11.908 1.00 59.53 109 GLY A C 1
ATOM 858 O O . GLY A 1 109 ? -2.615 -10.213 11.977 1.00 59.53 109 GLY A O 1
ATOM 859 N N . ARG A 1 110 ? -0.575 -10.753 12.760 1.00 58.56 110 ARG A N 1
ATOM 860 C CA . ARG A 1 110 ? -1.071 -11.375 14.022 1.00 58.56 110 ARG A CA 1
ATOM 861 C C . ARG A 1 110 ? -1.915 -10.401 14.866 1.00 58.56 110 ARG A C 1
ATOM 863 O O . ARG A 1 110 ? -2.713 -10.780 15.714 1.00 58.56 110 ARG A O 1
ATOM 870 N N . TRP A 1 111 ? -1.765 -9.121 14.569 1.00 58.06 111 TRP A N 1
ATOM 871 C CA . TRP A 1 111 ? -2.308 -7.979 15.259 1.00 58.06 111 TRP A CA 1
ATOM 872 C C . TRP A 1 111 ? -3.834 -7.744 15.150 1.00 58.06 111 TRP A C 1
ATOM 874 O O . TRP A 1 111 ? -4.423 -7.239 16.114 1.00 58.06 111 TRP A O 1
ATOM 884 N N . LEU A 1 112 ? -4.488 -8.090 14.029 1.00 57.09 112 LEU A N 1
ATOM 885 C CA . LEU A 1 112 ? -5.933 -7.840 13.841 1.00 57.09 112 LEU A CA 1
ATOM 886 C C . LEU A 1 112 ? -6.809 -8.798 14.669 1.00 57.09 112 LEU A C 1
ATOM 888 O O . LEU A 1 112 ? -7.841 -8.390 15.200 1.00 57.09 112 LEU A O 1
ATOM 892 N N . GLY A 1 113 ? -6.377 -10.053 14.824 1.00 53.06 113 GLY A N 1
ATOM 893 C CA . GLY A 1 113 ? -7.082 -11.061 15.622 1.00 53.06 113 GLY A CA 1
ATOM 894 C C . GLY A 1 113 ? -6.926 -10.830 17.125 1.00 53.06 113 GLY A C 1
ATOM 895 O O . GLY A 1 113 ? -7.916 -10.726 17.841 1.00 53.06 113 GLY A O 1
ATOM 896 N N . GLU A 1 114 ? -5.689 -10.653 17.600 1.00 51.81 114 GLU A N 1
ATOM 897 C CA . GLU A 1 114 ? -5.361 -10.600 19.037 1.00 51.81 114 GLU A CA 1
ATOM 898 C C . GLU A 1 114 ? -5.919 -9.353 19.766 1.00 51.81 114 GLU A C 1
ATOM 900 O 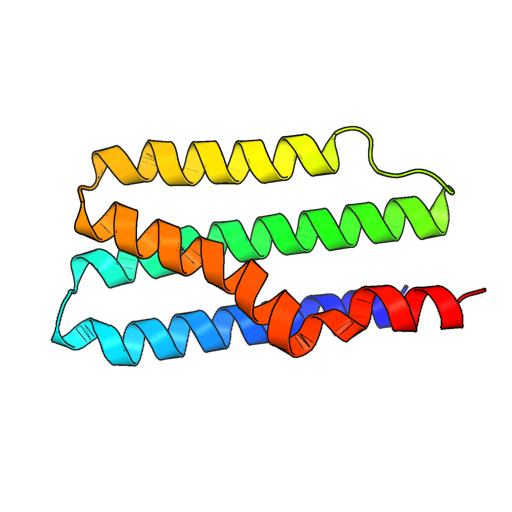O . GLU A 1 114 ? -6.143 -9.377 20.978 1.00 51.81 114 GLU A O 1
ATOM 905 N N . ASN A 1 115 ? -6.170 -8.240 19.065 1.00 51.12 115 ASN A N 1
ATOM 906 C CA . ASN A 1 115 ? -6.689 -7.010 19.689 1.00 51.12 115 ASN A CA 1
ATOM 907 C C . ASN A 1 115 ? -8.211 -6.875 19.683 1.00 51.12 115 ASN A C 1
ATOM 909 O O . ASN A 1 115 ? -8.726 -6.011 20.397 1.00 51.12 115 ASN A O 1
ATOM 913 N N . THR A 1 116 ? -8.904 -7.696 18.897 1.00 52.50 116 THR A N 1
ATOM 914 C CA . THR A 1 116 ? -10.370 -7.767 18.919 1.00 52.50 116 THR A CA 1
ATOM 915 C C . THR A 1 116 ? -10.827 -8.607 20.112 1.00 52.50 116 THR A C 1
ATOM 917 O O . THR A 1 116 ? -11.761 -8.221 20.804 1.00 52.50 116 THR A O 1
ATOM 920 N N . THR A 1 117 ? -10.084 -9.668 20.448 1.00 49.59 117 THR A N 1
ATOM 921 C CA . THR A 1 117 ? -10.349 -10.519 21.622 1.00 49.59 117 THR A CA 1
ATOM 922 C C . THR A 1 117 ? -10.142 -9.797 22.956 1.00 49.59 117 THR A C 1
ATOM 924 O O . THR A 1 117 ? -10.784 -10.137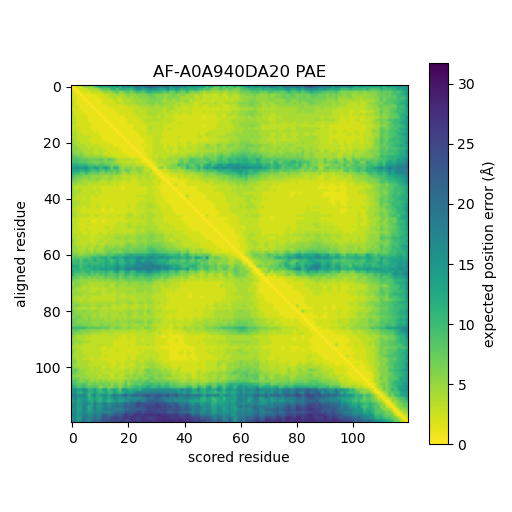 23.934 1.00 49.59 117 THR A O 1
ATOM 927 N N . ASN A 1 118 ? -9.276 -8.780 23.000 1.00 46.09 118 ASN A N 1
ATOM 928 C CA . ASN A 1 118 ? -9.002 -7.986 24.207 1.00 46.09 118 ASN A CA 1
ATOM 929 C C . ASN A 1 118 ? -9.914 -6.745 24.357 1.00 46.09 118 ASN A C 1
ATOM 931 O O . ASN A 1 118 ? -9.606 -5.849 25.144 1.00 46.09 118 ASN A O 1
ATOM 935 N N . GLN A 1 119 ? -10.965 -6.621 23.539 1.00 45.56 119 GLN A N 1
ATOM 936 C CA . GLN A 1 119 ? -11.972 -5.550 23.629 1.00 45.56 119 GLN A CA 1
ATOM 937 C C . GLN A 1 119 ? -13.388 -6.083 23.896 1.00 45.56 119 GLN A C 1
ATOM 939 O O . GLN A 1 119 ? -14.326 -5.287 23.880 1.00 45.56 119 GLN A O 1
ATOM 944 N N . ILE A 1 120 ? -13.524 -7.392 24.134 1.00 44.50 120 ILE A N 1
ATOM 945 C CA . ILE A 1 120 ? -14.740 -8.035 24.644 1.00 44.50 120 ILE A CA 1
ATOM 946 C C . ILE A 1 120 ? -14.525 -8.311 26.129 1.00 44.50 120 ILE A C 1
ATOM 948 O O . ILE A 1 120 ? -13.414 -8.781 26.463 1.00 44.50 120 ILE A O 1
#

pLDDT: mean 84.51, std 12.49, range [44.5, 95.62]

Secondary structure (DSSP, 8-state):
-HHHHHHHHHHHHHHHHHHHHHHHHHTTT-HHHHHHHHHHHHHHHHHHHHHHHHHHHHHHHSS--TTHHHHHHHHHHHHHHHHHTT-HHHHHHHHHHHHHHHHHHHHHTHHHHHHHHTT-